Protein AF-A0A2S7USW3-F1 (afdb_monomer_lite)

Sequence (88 aa):
MHNDATRVVTKLLMTKFKTINTLSVLMLLTGLALAIFGYWGLCTKAGNEVYPEMAGLIPFYSLLASLPFLLLAAIGAFVSYRKQRLKR

Secondary structure (DSSP, 8-state):
--HHHHHHHHHHHHHHHTTS-HHHHHHHHHHHHHHHHHHHHHH-HHHHHHSGGGTTHHHHHHHHHHHHHHHHHHHHHHHHHHHHHHT-

pLDDT: mean 82.0, std 12.31, range [53.84, 96.38]

Structure (mmCIF, N/CA/C/O backbone):
data_AF-A0A2S7USW3-F1
#
_entry.id   AF-A0A2S7USW3-F1
#
loop_
_atom_site.group_PDB
_atom_site.id
_atom_site.type_symbol
_atom_site.label_atom_id
_atom_site.label_alt_id
_atom_site.label_comp_id
_atom_site.label_asym_id
_atom_site.label_entity_id
_atom_site.label_seq_id
_atom_site.pdbx_PDB_ins_code
_atom_site.Cartn_x
_atom_site.Cartn_y
_atom_site.Cartn_z
_atom_site.occupancy
_atom_site.B_iso_or_equ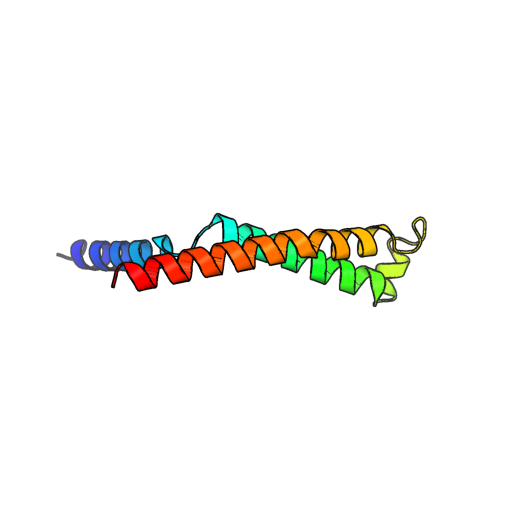iv
_atom_site.auth_seq_id
_atom_site.auth_comp_id
_atom_site.auth_asym_id
_atom_site.auth_atom_id
_atom_site.pdbx_PDB_model_num
ATOM 1 N N . MET A 1 1 ? -37.919 -24.690 15.679 1.00 58.25 1 MET A N 1
ATOM 2 C CA . MET A 1 1 ? -36.735 -24.529 16.557 1.00 58.25 1 MET A CA 1
ATOM 3 C C . MET A 1 1 ? -35.388 -24.412 15.818 1.00 58.25 1 MET A C 1
ATOM 5 O O . MET A 1 1 ? -34.405 -24.098 16.467 1.00 58.25 1 MET A O 1
ATOM 9 N N . HIS A 1 2 ? -35.296 -24.585 14.487 1.00 56.16 2 HIS A N 1
ATOM 10 C CA . HIS A 1 2 ? -34.004 -24.541 13.762 1.00 56.16 2 HIS A CA 1
ATOM 11 C C . HIS A 1 2 ? -33.530 -23.124 13.336 1.00 56.16 2 HIS A C 1
ATOM 13 O O . HIS A 1 2 ? -32.381 -22.950 12.947 1.00 56.16 2 HIS A O 1
ATOM 19 N N . ASN A 1 3 ? -34.386 -22.095 13.433 1.00 70.00 3 ASN A N 1
ATOM 20 C CA . ASN A 1 3 ? -34.093 -20.730 12.952 1.00 70.00 3 ASN A CA 1
ATOM 21 C C . ASN A 1 3 ? -33.366 -19.818 13.960 1.00 70.00 3 ASN A C 1
ATOM 23 O O . ASN A 1 3 ? -32.845 -18.770 13.572 1.00 70.00 3 ASN A O 1
ATOM 27 N N . ASP A 1 4 ? -33.320 -20.183 15.242 1.00 73.00 4 ASP A N 1
ATOM 28 C CA . ASP A 1 4 ? -32.747 -19.309 16.274 1.00 73.00 4 ASP A CA 1
ATOM 29 C C . ASP A 1 4 ? -31.224 -19.439 16.365 1.00 73.00 4 ASP A C 1
ATOM 31 O O . ASP A 1 4 ? -30.520 -18.434 16.468 1.00 73.00 4 ASP A O 1
ATOM 35 N N . ALA A 1 5 ? -30.692 -20.657 16.227 1.00 71.25 5 ALA A N 1
ATOM 36 C CA . ALA A 1 5 ? -29.251 -20.901 16.262 1.00 71.25 5 ALA A CA 1
ATOM 37 C C . ALA A 1 5 ? -28.522 -20.204 15.100 1.00 71.25 5 ALA A C 1
ATOM 39 O O . ALA A 1 5 ? -27.496 -19.553 15.303 1.00 71.25 5 ALA A O 1
ATOM 40 N N . THR A 1 6 ? -29.088 -20.256 13.892 1.00 75.44 6 THR A N 1
ATOM 41 C CA . THR A 1 6 ? -28.536 -19.574 12.715 1.00 75.44 6 THR A CA 1
ATOM 42 C C . THR A 1 6 ? -28.564 -18.060 12.889 1.00 75.44 6 THR A C 1
ATOM 44 O O . THR A 1 6 ? -27.545 -17.407 12.660 1.00 75.44 6 THR A O 1
ATOM 47 N N . ARG A 1 7 ? -29.660 -17.473 13.391 1.00 74.88 7 ARG A N 1
ATOM 48 C CA . ARG A 1 7 ? -29.717 -16.030 13.688 1.00 74.88 7 ARG A CA 1
ATOM 49 C C . ARG A 1 7 ? -28.658 -15.601 14.693 1.00 74.88 7 ARG A C 1
ATOM 51 O O . ARG A 1 7 ? -28.005 -14.589 14.458 1.00 74.88 7 ARG A O 1
ATOM 58 N N . VAL A 1 8 ? -28.461 -16.352 15.775 1.00 76.19 8 VAL A N 1
ATOM 59 C CA . VAL A 1 8 ? -27.462 -16.015 16.800 1.00 76.19 8 VAL A CA 1
ATOM 60 C C . VAL A 1 8 ? -26.052 -16.072 16.222 1.00 76.19 8 VAL A C 1
ATOM 62 O O . VAL A 1 8 ? -25.308 -15.106 16.379 1.00 76.19 8 VAL A O 1
ATOM 65 N N . VAL A 1 9 ? -25.707 -17.132 15.486 1.00 71.56 9 VAL A N 1
ATOM 66 C CA . VAL A 1 9 ? -24.389 -17.283 14.845 1.00 71.56 9 VAL A CA 1
ATOM 67 C C . VAL A 1 9 ? -24.138 -16.174 13.823 1.00 71.56 9 VAL A C 1
ATOM 69 O O . VAL A 1 9 ? -23.078 -15.549 13.844 1.00 71.56 9 VAL A O 1
ATOM 72 N N . THR A 1 10 ? -25.129 -15.853 12.987 1.00 74.25 10 THR A N 1
ATOM 73 C CA . THR A 1 10 ? -24.999 -14.786 11.981 1.00 74.25 10 THR A CA 1
ATOM 74 C C . THR A 1 10 ? -24.837 -13.419 12.646 1.00 74.25 10 THR A C 1
ATOM 76 O O . THR A 1 10 ? -23.996 -12.623 12.233 1.00 74.25 10 THR A O 1
ATOM 79 N N . LYS A 1 11 ? -25.576 -13.152 13.732 1.00 67.06 11 LYS A N 1
ATOM 80 C CA . LYS A 1 11 ? -25.458 -11.907 14.504 1.00 67.06 11 LYS A CA 1
ATOM 81 C C . LYS A 1 11 ? -24.094 -11.816 15.188 1.00 67.06 11 LYS A C 1
ATOM 83 O O . LYS A 1 11 ? -23.473 -10.758 15.144 1.00 67.06 11 LYS A O 1
ATOM 88 N N . LEU A 1 12 ? -23.588 -12.908 15.761 1.00 64.62 12 LEU A N 1
ATOM 89 C CA . LEU A 1 12 ? -22.262 -12.967 16.389 1.00 64.62 12 LEU A CA 1
ATOM 90 C C . LEU A 1 12 ? -21.141 -12.725 15.371 1.00 64.62 12 LEU A C 1
ATOM 92 O O . LEU A 1 12 ? -20.241 -11.926 15.633 1.00 64.62 12 LEU A O 1
ATOM 96 N N . LEU A 1 13 ? -21.233 -13.350 14.193 1.00 62.12 13 LEU A N 1
ATOM 97 C CA . LEU A 1 13 ? -20.310 -13.137 13.077 1.00 62.12 13 LEU A CA 1
ATOM 98 C C . LEU A 1 13 ? -20.352 -11.685 12.595 1.00 62.12 13 LEU A C 1
ATOM 100 O O . LEU A 1 13 ? -19.316 -11.023 12.558 1.00 62.12 13 LEU A O 1
ATOM 104 N N . MET A 1 14 ? -21.543 -11.145 12.324 1.00 58.94 14 MET A N 1
ATOM 105 C CA . MET A 1 14 ? -21.704 -9.749 11.909 1.00 58.94 14 MET A CA 1
ATOM 106 C C . MET A 1 14 ? -21.170 -8.767 12.953 1.00 58.94 14 MET A C 1
ATOM 108 O O . MET A 1 14 ? -20.557 -7.768 12.591 1.00 58.94 14 MET A O 1
ATOM 112 N N . THR A 1 15 ? -21.353 -9.043 14.247 1.00 61.09 15 THR A N 1
ATOM 113 C CA . THR A 1 15 ? -20.884 -8.147 15.316 1.00 61.09 15 THR A CA 1
ATOM 114 C C . THR A 1 15 ? -19.359 -8.153 15.424 1.00 61.09 15 THR A C 1
ATOM 116 O O . THR A 1 15 ? -18.769 -7.091 15.603 1.00 61.09 15 THR A O 1
ATOM 119 N N . LYS A 1 16 ? -18.702 -9.310 15.244 1.00 58.75 16 LYS A N 1
ATOM 120 C CA . LYS A 1 16 ? -17.231 -9.380 15.199 1.00 58.75 16 LYS A CA 1
ATOM 121 C C . LYS A 1 16 ? -16.656 -8.659 13.975 1.00 58.75 16 LYS A C 1
ATOM 123 O O . LYS A 1 16 ? -15.683 -7.917 14.121 1.00 58.75 16 LYS A O 1
ATOM 128 N N . PHE A 1 17 ? -17.287 -8.799 12.806 1.00 53.97 17 PHE A N 1
ATOM 129 C CA . PHE A 1 17 ? -16.864 -8.121 11.573 1.00 53.97 17 PHE A CA 1
ATOM 130 C C . PHE A 1 17 ? -17.151 -6.613 11.559 1.00 53.97 17 PHE A C 1
ATOM 132 O O . PHE A 1 17 ? -16.377 -5.863 10.975 1.00 53.97 17 PHE A O 1
AT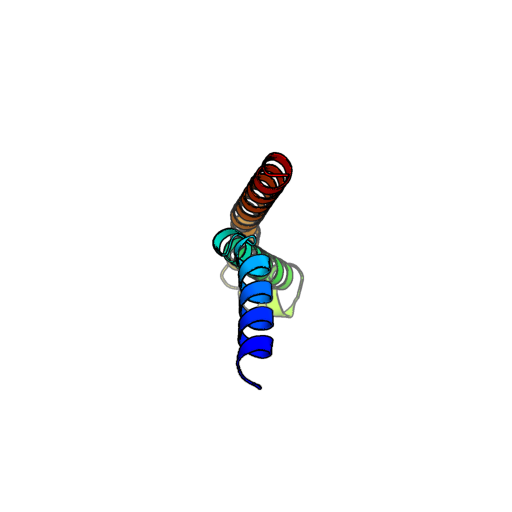OM 139 N N . LYS A 1 18 ? -18.187 -6.133 12.262 1.00 54.44 18 LYS A N 1
ATOM 140 C CA . LYS A 1 18 ? -18.525 -4.697 12.360 1.00 54.44 18 LYS A CA 1
ATOM 141 C C . LYS A 1 18 ? -17.410 -3.842 12.982 1.00 54.44 18 LYS A C 1
ATOM 143 O O . LYS A 1 18 ? -17.397 -2.626 12.820 1.00 54.44 18 LYS A O 1
ATOM 148 N N . THR A 1 19 ? -16.479 -4.470 13.697 1.00 58.84 19 THR A N 1
ATOM 149 C CA . THR A 1 19 ? -15.312 -3.812 14.302 1.00 58.84 19 THR A CA 1
ATOM 150 C C . THR A 1 19 ? -14.175 -3.551 13.317 1.00 58.84 19 THR A C 1
ATOM 152 O O . THR A 1 19 ? -13.277 -2.761 13.617 1.00 58.84 19 THR A O 1
ATOM 155 N N . ILE A 1 20 ? -14.198 -4.209 12.157 1.00 65.38 20 ILE A N 1
ATOM 156 C CA . ILE A 1 20 ? -13.212 -4.025 11.101 1.00 65.38 20 ILE A CA 1
ATOM 157 C C . ILE A 1 20 ? -13.642 -2.803 10.295 1.00 65.38 20 ILE A C 1
ATOM 159 O O . ILE A 1 20 ? -14.716 -2.781 9.700 1.00 65.38 20 ILE A O 1
ATOM 163 N N . ASN A 1 21 ? -12.814 -1.759 10.303 1.00 80.19 21 ASN A N 1
ATOM 164 C CA . ASN A 1 21 ? -13.081 -0.558 9.526 1.00 80.19 21 ASN A CA 1
ATOM 165 C C . ASN A 1 21 ? -12.961 -0.892 8.031 1.00 80.19 21 ASN A C 1
ATOM 167 O O . ASN A 1 21 ? -11.849 -0.980 7.509 1.00 80.19 21 ASN A O 1
ATOM 171 N N . THR A 1 22 ? -14.099 -1.087 7.355 1.00 84.31 22 THR A N 1
ATOM 172 C CA . THR A 1 22 ? -14.170 -1.463 5.934 1.00 84.31 22 THR A CA 1
ATOM 173 C C . THR A 1 22 ? -13.332 -0.532 5.062 1.00 84.31 22 THR A C 1
ATOM 175 O O . THR A 1 22 ? -12.634 -0.999 4.170 1.00 84.31 22 THR A O 1
ATOM 178 N N . LEU A 1 23 ? -13.315 0.771 5.366 1.00 86.62 23 LEU A N 1
ATOM 179 C CA . LEU A 1 23 ? -12.502 1.744 4.638 1.00 86.62 23 LEU A CA 1
ATOM 180 C C . LEU A 1 23 ? -10.998 1.473 4.788 1.00 86.62 23 LEU A C 1
ATOM 182 O O . LEU A 1 23 ? -10.273 1.516 3.801 1.00 86.62 23 LEU A O 1
ATOM 186 N N . SER A 1 24 ? -10.526 1.147 5.996 1.00 88.69 24 SER A N 1
ATOM 187 C CA . SER A 1 24 ? -9.116 0.801 6.226 1.00 88.69 24 SER A CA 1
ATOM 188 C C . SER A 1 24 ? -8.718 -0.483 5.504 1.00 88.69 24 SER A C 1
ATOM 190 O O . SER A 1 24 ? -7.604 -0.566 5.000 1.00 88.69 24 SER A O 1
ATOM 192 N N . VAL A 1 25 ? -9.622 -1.463 5.417 1.00 89.62 25 VAL A N 1
ATOM 193 C CA . VAL A 1 25 ? -9.378 -2.697 4.653 1.00 89.62 25 VAL A CA 1
ATOM 194 C C . VAL A 1 25 ? -9.294 -2.404 3.160 1.00 89.62 25 VAL A C 1
ATOM 196 O O . VAL A 1 25 ? -8.359 -2.858 2.512 1.00 89.62 25 VAL A O 1
ATOM 199 N N . LEU A 1 26 ? -10.223 -1.616 2.61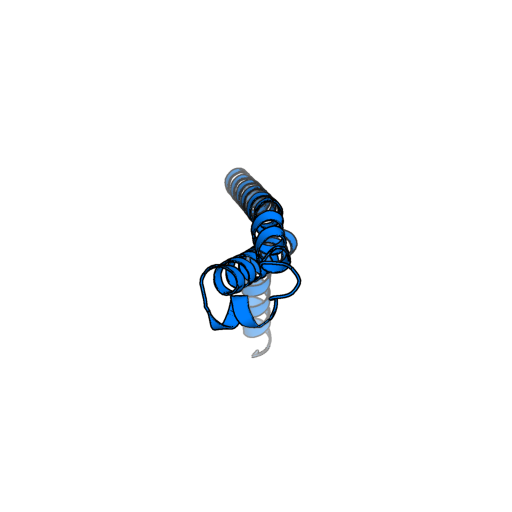6 1.00 91.44 26 LEU A N 1
ATOM 200 C CA . LEU A 1 26 ? -10.188 -1.227 1.206 1.00 91.44 26 LEU A CA 1
ATOM 201 C C . LEU A 1 26 ? -8.906 -0.457 0.876 1.00 91.44 26 LEU A C 1
ATOM 203 O O . LEU A 1 26 ? -8.237 -0.780 -0.097 1.00 91.44 26 LEU A O 1
ATOM 207 N N . MET A 1 27 ? -8.513 0.499 1.723 1.00 92.06 27 MET A N 1
ATOM 208 C CA . MET A 1 27 ? -7.254 1.231 1.558 1.00 92.06 27 MET A CA 1
ATOM 209 C C . MET A 1 27 ? -6.030 0.313 1.615 1.00 92.06 27 MET A C 1
ATOM 211 O O . MET A 1 27 ? -5.117 0.479 0.810 1.00 92.06 27 MET A O 1
ATOM 215 N N . LEU A 1 28 ? -6.021 -0.673 2.519 1.00 93.38 28 LEU A N 1
ATOM 216 C CA . LEU A 1 28 ? -4.942 -1.655 2.612 1.00 93.38 28 LEU A CA 1
ATOM 217 C C . LEU A 1 28 ? -4.830 -2.478 1.325 1.00 93.38 28 LEU A C 1
ATOM 219 O O . LEU A 1 28 ? -3.734 -2.638 0.798 1.00 93.38 28 LEU A O 1
ATOM 223 N N . LEU A 1 29 ? -5.958 -2.978 0.815 1.00 95.44 29 LEU A N 1
ATOM 224 C CA . LEU A 1 29 ? -5.997 -3.788 -0.401 1.00 95.44 29 LEU A CA 1
ATOM 225 C C . LEU A 1 29 ? -5.553 -2.987 -1.626 1.00 95.44 29 LEU A C 1
ATOM 227 O O . LEU A 1 29 ? -4.722 -3.468 -2.391 1.00 95.44 29 LEU A O 1
ATOM 231 N N . THR A 1 30 ? -6.043 -1.756 -1.784 1.00 94.69 30 THR A N 1
ATOM 232 C CA . THR A 1 30 ? -5.622 -0.868 -2.876 1.00 94.69 30 THR A CA 1
ATOM 233 C C . THR A 1 30 ? -4.133 -0.543 -2.782 1.00 94.69 30 THR A C 1
ATOM 235 O O . THR A 1 30 ? -3.422 -0.633 -3.780 1.00 94.69 30 THR A O 1
ATOM 238 N N . GLY A 1 31 ? -3.635 -0.223 -1.583 1.00 94.62 31 GLY A N 1
ATOM 239 C CA . GLY A 1 31 ? -2.213 0.027 -1.352 1.00 94.62 31 GLY A CA 1
ATOM 240 C C . GLY A 1 31 ? -1.347 -1.186 -1.699 1.00 94.62 31 GLY A C 1
ATOM 241 O O . GLY A 1 31 ? -0.360 -1.049 -2.413 1.00 94.62 31 GLY A O 1
ATOM 242 N N . LEU A 1 32 ? -1.744 -2.387 -1.273 1.00 96.38 32 LEU A N 1
ATOM 243 C CA . LEU A 1 32 ? -1.031 -3.623 -1.606 1.00 96.38 32 LEU A CA 1
ATOM 244 C C . LEU A 1 32 ? -1.051 -3.920 -3.106 1.00 96.38 32 LEU A C 1
ATOM 246 O O . LEU A 1 32 ? -0.013 -4.270 -3.658 1.00 96.38 32 LEU A O 1
ATOM 250 N N . ALA A 1 33 ? -2.190 -3.751 -3.777 1.00 95.88 33 ALA A N 1
ATOM 251 C CA . ALA A 1 33 ? -2.290 -3.961 -5.218 1.00 95.88 33 ALA A CA 1
ATOM 252 C C . ALA A 1 33 ? -1.350 -3.021 -5.991 1.00 95.88 33 ALA A C 1
ATOM 254 O O . ALA A 1 33 ? -0.613 -3.473 -6.866 1.00 95.88 33 ALA A O 1
ATOM 255 N N . LEU A 1 34 ? -1.315 -1.737 -5.619 1.00 93.62 34 LEU A N 1
ATOM 256 C CA . LEU A 1 34 ? -0.413 -0.746 -6.210 1.00 93.62 34 LEU A CA 1
ATOM 257 C C . LEU A 1 34 ? 1.060 -1.044 -5.912 1.00 93.62 34 LEU A C 1
ATOM 259 O O . LEU A 1 34 ? 1.900 -0.896 -6.796 1.00 93.62 34 LEU A O 1
ATOM 263 N N . ALA A 1 35 ? 1.376 -1.489 -4.695 1.00 93.81 35 ALA A N 1
ATOM 264 C CA . ALA A 1 35 ? 2.738 -1.847 -4.315 1.00 93.81 35 ALA A CA 1
ATOM 265 C C . ALA A 1 35 ? 3.238 -3.082 -5.076 1.00 93.81 35 ALA A C 1
ATOM 267 O O . ALA A 1 35 ? 4.350 -3.071 -5.598 1.00 93.81 35 ALA A O 1
ATOM 268 N N . ILE A 1 36 ? 2.406 -4.124 -5.185 1.00 95.31 36 ILE A N 1
ATOM 269 C CA . ILE A 1 36 ? 2.714 -5.341 -5.946 1.00 95.31 36 ILE A CA 1
ATOM 270 C C . ILE A 1 36 ? 2.889 -5.000 -7.425 1.00 95.31 36 ILE A C 1
ATOM 272 O O . ILE A 1 36 ? 3.873 -5.418 -8.028 1.00 95.31 36 ILE A O 1
ATOM 276 N N . PHE A 1 37 ? 1.974 -4.213 -7.996 1.00 92.94 37 PHE A N 1
ATOM 277 C CA . PHE A 1 37 ? 2.062 -3.777 -9.387 1.00 92.94 37 PHE A CA 1
ATOM 278 C C . PHE A 1 37 ? 3.321 -2.941 -9.645 1.00 92.94 37 PHE A C 1
ATOM 280 O O . PHE A 1 37 ? 4.051 -3.211 -10.594 1.00 92.94 37 PHE A O 1
ATOM 287 N N . GLY A 1 38 ? 3.614 -1.968 -8.781 1.00 91.62 38 GLY A N 1
ATOM 288 C CA . GLY A 1 38 ? 4.801 -1.125 -8.902 1.00 91.62 38 GLY A CA 1
ATOM 289 C C . GLY A 1 38 ? 6.102 -1.917 -8.766 1.00 91.62 38 GLY A C 1
ATOM 290 O O . GLY A 1 38 ? 7.009 -1.754 -9.578 1.00 91.62 38 GLY A O 1
ATOM 291 N N . TYR A 1 39 ? 6.174 -2.831 -7.794 1.00 92.31 39 TYR A N 1
ATOM 292 C CA . TYR A 1 39 ? 7.316 -3.731 -7.628 1.00 92.31 39 TYR A CA 1
ATOM 293 C C . TYR A 1 39 ? 7.496 -4.643 -8.845 1.00 92.31 39 TYR A C 1
ATOM 295 O O . TYR A 1 39 ? 8.595 -4.746 -9.383 1.00 92.31 39 TYR A O 1
ATOM 303 N N . TRP A 1 40 ? 6.417 -5.268 -9.322 1.00 92.25 40 TRP A N 1
ATOM 304 C CA . TRP A 1 40 ? 6.460 -6.122 -10.505 1.00 92.25 40 TRP A CA 1
ATOM 305 C C . TRP A 1 40 ? 6.902 -5.344 -11.751 1.00 92.25 40 TRP A C 1
ATOM 307 O O . TRP A 1 40 ? 7.801 -5.794 -12.462 1.00 92.25 40 TRP A O 1
ATOM 317 N N . GLY A 1 41 ? 6.333 -4.160 -11.983 1.00 87.81 41 GLY A N 1
ATOM 318 C CA . GLY A 1 41 ? 6.636 -3.320 -13.139 1.00 87.81 41 GLY A CA 1
ATOM 319 C C . GLY A 1 41 ? 8.070 -2.781 -13.163 1.00 87.81 41 GLY A C 1
ATOM 320 O O . GLY A 1 41 ? 8.643 -2.641 -14.237 1.00 87.81 41 GLY A O 1
ATOM 321 N N . LEU A 1 42 ? 8.671 -2.517 -11.997 1.00 88.06 42 LEU A N 1
ATOM 322 C CA . LEU A 1 42 ? 10.050 -2.021 -11.900 1.00 88.06 42 LEU A CA 1
ATOM 323 C C . LEU A 1 42 ? 11.100 -3.134 -11.857 1.00 88.06 42 LEU A C 1
ATOM 325 O O . LEU A 1 42 ? 12.178 -2.987 -12.428 1.00 88.06 42 LEU A O 1
ATOM 329 N N . CYS A 1 43 ? 10.824 -4.226 -11.141 1.00 87.50 43 CYS A N 1
ATOM 330 C CA . CYS A 1 43 ? 11.833 -5.239 -10.830 1.00 87.50 43 CYS A CA 1
ATOM 331 C C . CYS A 1 43 ? 11.822 -6.438 -11.783 1.00 87.50 43 CYS A C 1
ATOM 333 O O . CYS A 1 43 ? 12.760 -7.235 -11.753 1.00 87.50 43 CYS A O 1
ATOM 335 N N . THR A 1 44 ? 10.796 -6.599 -12.625 1.00 87.81 44 THR A N 1
ATOM 336 C CA . THR A 1 44 ? 10.724 -7.716 -13.577 1.00 87.81 44 THR A CA 1
ATOM 337 C C . THR A 1 44 ? 10.925 -7.246 -15.014 1.00 87.81 44 THR A C 1
ATOM 339 O O . THR A 1 44 ? 10.440 -6.186 -15.404 1.00 87.81 44 THR A O 1
ATOM 342 N N . LYS A 1 45 ? 11.617 -8.058 -15.830 1.00 84.19 45 LYS A N 1
ATOM 343 C CA . LYS A 1 45 ? 11.789 -7.781 -17.268 1.00 84.19 45 LYS A CA 1
ATOM 344 C C . LYS A 1 45 ? 10.444 -7.696 -17.987 1.00 84.19 45 LYS A C 1
ATOM 346 O O . LYS A 1 45 ? 10.206 -6.730 -18.694 1.00 84.19 45 LYS A O 1
ATOM 351 N N . ALA A 1 46 ? 9.551 -8.649 -17.710 1.00 84.81 46 ALA A N 1
ATOM 352 C CA . ALA A 1 46 ? 8.206 -8.670 -18.277 1.00 84.81 46 ALA A CA 1
ATOM 353 C C . ALA A 1 46 ? 7.409 -7.398 -17.939 1.00 84.81 46 ALA A C 1
ATOM 355 O O . ALA A 1 46 ? 6.720 -6.872 -18.800 1.00 84.81 46 ALA A O 1
ATOM 356 N N . GLY A 1 47 ? 7.513 -6.877 -16.712 1.00 80.62 47 GLY A N 1
ATOM 357 C CA . GLY A 1 47 ? 6.830 -5.642 -16.325 1.00 80.62 47 GLY A CA 1
ATOM 358 C C . GLY A 1 47 ? 7.430 -4.380 -16.944 1.00 80.62 47 GLY A C 1
ATOM 359 O O . GLY A 1 47 ? 6.691 -3.473 -17.321 1.00 80.62 47 GLY A O 1
ATOM 360 N N . ASN A 1 48 ? 8.753 -4.340 -17.098 1.00 79.75 48 ASN A N 1
ATOM 361 C CA . ASN A 1 48 ? 9.454 -3.218 -17.720 1.00 79.75 48 ASN A CA 1
ATOM 362 C C . ASN A 1 48 ? 9.172 -3.147 -19.235 1.00 79.75 48 ASN A C 1
ATOM 364 O O . ASN A 1 48 ? 8.865 -2.085 -19.767 1.00 79.75 48 ASN A O 1
ATOM 368 N N . GLU A 1 49 ? 9.169 -4.297 -19.914 1.00 84.44 49 GLU A N 1
ATOM 369 C CA . GLU A 1 49 ? 8.882 -4.412 -21.352 1.00 84.44 49 GLU A CA 1
ATOM 370 C C . GLU A 1 49 ? 7.430 -4.075 -21.729 1.00 84.44 49 GLU A C 1
ATOM 372 O O . GLU A 1 49 ? 7.161 -3.789 -22.892 1.00 84.44 49 GLU A O 1
ATOM 377 N N . VAL A 1 50 ? 6.497 -4.083 -20.769 1.00 83.25 50 VAL A N 1
ATOM 378 C CA . VAL A 1 50 ? 5.092 -3.685 -20.985 1.00 83.25 50 VAL A CA 1
ATOM 379 C C . VAL A 1 50 ? 4.914 -2.163 -20.989 1.00 83.25 50 VAL A C 1
ATOM 381 O O . VAL A 1 50 ? 3.970 -1.673 -21.601 1.00 83.25 50 VAL A O 1
ATOM 384 N N . TYR A 1 51 ? 5.812 -1.413 -20.341 1.00 75.06 51 TYR A N 1
ATOM 385 C CA . TYR A 1 51 ? 5.767 0.055 -20.294 1.00 75.06 51 TYR A CA 1
ATOM 386 C C . TYR A 1 51 ? 7.106 0.707 -20.703 1.00 75.06 51 TYR A C 1
ATOM 388 O O . TYR A 1 51 ? 7.656 1.514 -19.937 1.00 75.06 51 TYR A O 1
ATOM 396 N N . PRO A 1 52 ? 7.654 0.386 -21.892 1.00 69.94 52 PRO A N 1
ATOM 397 C CA . PRO A 1 52 ? 8.977 0.843 -22.302 1.00 69.94 52 PRO A CA 1
ATOM 398 C C . PRO A 1 52 ? 8.994 2.345 -22.619 1.00 69.94 52 PRO A C 1
ATOM 400 O O . PRO A 1 52 ? 9.964 3.029 -22.296 1.00 69.94 52 PRO A O 1
ATOM 403 N N . GLU A 1 53 ? 7.904 2.890 -23.172 1.00 66.94 53 GLU A N 1
ATOM 404 C CA . GLU A 1 53 ? 7.779 4.304 -23.564 1.00 66.94 53 GLU A CA 1
ATOM 405 C C . GLU A 1 53 ? 7.864 5.309 -22.406 1.00 66.94 53 GLU A C 1
ATOM 407 O O . GLU A 1 53 ? 8.123 6.489 -22.633 1.00 66.94 53 GLU A O 1
ATOM 412 N N . MET A 1 54 ? 7.670 4.862 -21.165 1.00 67.19 54 MET A N 1
ATOM 413 C CA . MET A 1 54 ? 7.676 5.723 -19.978 1.00 67.19 54 MET A CA 1
ATOM 414 C C . MET A 1 54 ? 8.823 5.389 -19.016 1.00 67.19 54 MET A C 1
ATOM 416 O O . MET A 1 54 ? 8.798 5.846 -17.877 1.00 67.19 54 MET A O 1
ATOM 420 N N . ALA A 1 55 ? 9.809 4.579 -19.429 1.00 69.38 55 ALA A N 1
ATOM 421 C CA . ALA A 1 55 ? 10.969 4.187 -18.615 1.00 69.38 55 ALA A CA 1
ATOM 422 C C . ALA A 1 55 ? 10.611 3.683 -17.195 1.00 69.38 55 ALA A C 1
ATOM 424 O O . ALA A 1 55 ? 11.319 3.955 -16.226 1.00 69.38 55 ALA A O 1
ATOM 425 N N . GLY A 1 56 ? 9.478 2.987 -17.042 1.00 75.69 56 GLY A N 1
ATOM 426 C CA . GLY A 1 56 ? 9.016 2.507 -15.734 1.00 75.69 56 GLY A CA 1
ATOM 427 C C . GLY A 1 56 ? 8.406 3.578 -14.813 1.00 75.69 56 GLY A C 1
ATOM 428 O O . GLY A 1 56 ? 8.131 3.286 -13.647 1.00 75.69 56 GLY A O 1
ATOM 429 N N . LEU A 1 57 ? 8.123 4.793 -15.304 1.00 85.62 57 LEU A N 1
ATOM 430 C CA . LEU A 1 57 ? 7.479 5.856 -14.517 1.00 85.62 57 LEU A CA 1
ATOM 431 C C . LEU A 1 57 ? 6.100 5.443 -13.986 1.00 85.62 57 LEU A C 1
ATOM 433 O O . LEU A 1 57 ? 5.774 5.748 -12.843 1.00 85.62 57 LEU A O 1
ATOM 437 N N . ILE A 1 58 ? 5.291 4.725 -14.771 1.00 87.50 58 ILE A N 1
ATOM 438 C CA . ILE A 1 58 ? 3.956 4.271 -14.339 1.00 87.50 58 ILE A CA 1
ATOM 439 C C . ILE A 1 58 ? 4.057 3.310 -13.133 1.00 87.50 58 ILE A C 1
ATOM 441 O O . ILE A 1 58 ? 3.438 3.588 -12.097 1.00 87.50 58 ILE A O 1
ATOM 445 N N . PRO A 1 59 ? 4.857 2.224 -13.195 1.00 87.62 59 PRO A N 1
ATOM 446 C CA . PRO A 1 59 ? 5.170 1.403 -12.026 1.00 87.62 59 PRO A CA 1
ATOM 447 C C . PRO A 1 59 ? 5.731 2.197 -10.838 1.00 87.62 59 PRO A C 1
ATOM 449 O O . PRO A 1 59 ? 5.315 1.972 -9.700 1.00 87.62 59 PRO A O 1
ATOM 452 N N . PHE A 1 60 ? 6.619 3.164 -11.088 1.00 89.62 60 PHE A N 1
ATOM 453 C CA . PHE A 1 60 ? 7.203 4.009 -10.046 1.00 89.62 60 PHE A CA 1
ATOM 454 C C . PHE A 1 60 ? 6.162 4.866 -9.321 1.00 89.62 60 PHE A C 1
ATOM 456 O O . PHE A 1 60 ? 6.076 4.824 -8.093 1.00 89.62 60 PHE A O 1
ATOM 463 N N . TYR A 1 61 ? 5.323 5.600 -10.054 1.00 92.56 61 TYR A N 1
ATOM 464 C CA . TYR A 1 61 ? 4.259 6.407 -9.457 1.00 92.56 61 TYR A CA 1
ATOM 465 C C . TYR A 1 61 ? 3.201 5.546 -8.770 1.00 92.56 61 TYR A C 1
ATOM 467 O O . TYR A 1 61 ? 2.657 5.965 -7.754 1.00 92.56 61 TYR A O 1
ATOM 475 N N . SER A 1 62 ? 2.945 4.332 -9.263 1.00 91.69 62 SER A N 1
ATOM 476 C CA . SER A 1 62 ? 2.048 3.378 -8.600 1.00 91.69 62 SER A CA 1
ATOM 477 C C . SER A 1 62 ? 2.608 2.930 -7.249 1.00 91.69 62 SER A C 1
ATOM 479 O O . SER A 1 62 ? 1.897 2.955 -6.243 1.00 91.69 62 SER A O 1
ATOM 481 N N . LEU A 1 63 ? 3.903 2.603 -7.196 1.00 92.31 63 LEU A N 1
ATOM 482 C CA . LEU A 1 63 ? 4.593 2.279 -5.949 1.00 92.31 63 LEU A CA 1
ATOM 483 C C . LEU A 1 63 ? 4.575 3.476 -4.988 1.00 92.31 63 LEU A C 1
ATOM 485 O O . LEU A 1 63 ? 4.254 3.314 -3.812 1.00 92.31 63 LEU A O 1
ATOM 489 N N . LEU A 1 64 ? 4.848 4.686 -5.480 1.00 94.75 64 LEU A N 1
ATOM 490 C CA . LEU A 1 64 ? 4.827 5.904 -4.670 1.00 94.75 64 LEU A CA 1
ATOM 491 C C . LEU A 1 64 ? 3.419 6.206 -4.130 1.00 94.75 64 LEU A C 1
ATOM 493 O O . LEU A 1 64 ? 3.261 6.517 -2.951 1.00 94.75 64 LEU A O 1
A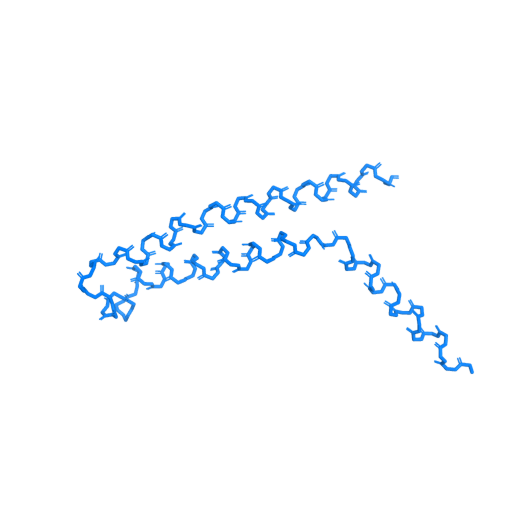TOM 497 N N . ALA A 1 65 ? 2.391 6.045 -4.965 1.00 92.75 65 ALA A N 1
ATOM 498 C CA . ALA A 1 65 ? 0.992 6.203 -4.587 1.00 92.75 65 ALA A CA 1
ATOM 499 C C . ALA A 1 65 ? 0.540 5.147 -3.570 1.00 92.75 65 ALA A C 1
ATOM 501 O O . ALA A 1 65 ? -0.347 5.431 -2.773 1.00 92.75 65 ALA A O 1
ATOM 502 N N . SER A 1 66 ? 1.154 3.960 -3.528 1.00 94.31 66 SER A N 1
ATOM 503 C CA . SER A 1 66 ? 0.814 2.941 -2.526 1.00 94.31 66 SER A CA 1
ATOM 504 C C . SER A 1 66 ? 1.089 3.392 -1.084 1.00 94.31 66 SER A C 1
ATOM 506 O O . SER A 1 66 ? 0.343 3.030 -0.172 1.00 94.31 66 SER A O 1
ATOM 508 N N . LEU A 1 67 ? 2.111 4.229 -0.870 1.00 94.88 67 LEU A N 1
ATOM 509 C CA . LEU A 1 67 ? 2.554 4.664 0.458 1.00 94.88 67 LEU A CA 1
ATOM 510 C C . LEU A 1 67 ? 1.462 5.392 1.260 1.00 94.88 67 LEU A C 1
ATOM 512 O O . LEU A 1 67 ? 1.191 4.966 2.386 1.00 94.88 67 LEU A O 1
ATOM 516 N N . PRO A 1 68 ? 0.792 6.442 0.738 1.00 94.81 68 PRO A N 1
ATOM 517 C CA . PRO A 1 68 ? -0.286 7.099 1.470 1.00 94.81 68 PRO A CA 1
ATOM 518 C C . PRO A 1 68 ? -1.469 6.161 1.742 1.00 94.81 68 PRO A C 1
ATOM 520 O O . PRO A 1 68 ? -2.040 6.226 2.829 1.00 94.81 68 PRO A O 1
ATOM 523 N N . PHE A 1 69 ? -1.814 5.249 0.824 1.00 92.25 69 PHE A N 1
ATOM 524 C CA . PHE A 1 69 ? -2.888 4.273 1.057 1.00 92.25 69 PHE A CA 1
ATOM 525 C C . PHE A 1 69 ? -2.557 3.311 2.202 1.00 92.25 69 PHE A C 1
ATOM 527 O O . PHE A 1 69 ? -3.383 3.115 3.096 1.00 92.25 69 PHE A O 1
ATOM 534 N N . LEU A 1 70 ? -1.342 2.757 2.220 1.00 92.88 70 LEU A N 1
ATOM 535 C CA . LEU A 1 70 ? -0.885 1.871 3.292 1.00 92.88 70 LEU A CA 1
ATOM 536 C C . LEU A 1 70 ? -0.777 2.609 4.632 1.00 92.88 70 LEU A C 1
ATOM 538 O O . LEU A 1 70 ? -1.178 2.072 5.666 1.00 92.88 70 LEU A O 1
ATOM 542 N N . LEU A 1 71 ? -0.307 3.859 4.621 1.00 95.56 71 LEU A N 1
ATOM 543 C CA .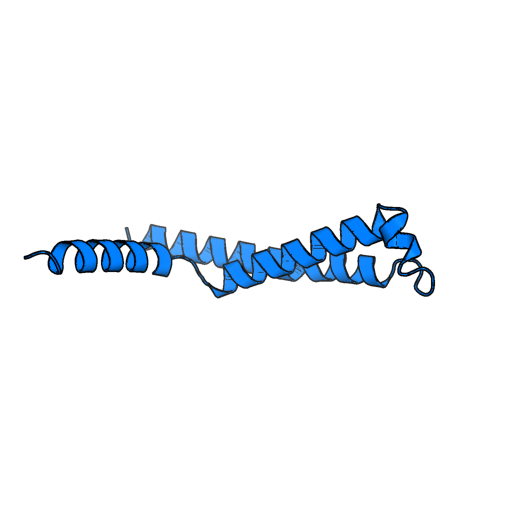 LEU A 1 71 ? -0.210 4.687 5.821 1.00 95.56 71 LEU A CA 1
ATOM 544 C C . LEU A 1 71 ? -1.593 4.992 6.413 1.00 95.56 71 LEU A C 1
ATOM 546 O O . LEU A 1 71 ? -1.811 4.792 7.609 1.00 95.56 71 LEU A O 1
ATOM 550 N N . LEU A 1 72 ? -2.551 5.426 5.590 1.00 92.69 72 LEU A N 1
ATOM 551 C CA . LEU A 1 72 ? -3.921 5.702 6.033 1.00 92.69 72 LEU A CA 1
ATOM 552 C C . LEU A 1 72 ? -4.627 4.434 6.525 1.00 92.69 72 LEU A C 1
ATOM 554 O O . LEU A 1 72 ? -5.341 4.475 7.532 1.00 92.69 72 LEU A O 1
ATOM 558 N N . ALA A 1 73 ? -4.388 3.296 5.869 1.00 93.00 73 ALA A N 1
ATOM 559 C CA . ALA A 1 73 ? -4.877 2.004 6.329 1.00 93.00 73 ALA A CA 1
ATOM 560 C C . ALA A 1 73 ? -4.318 1.644 7.715 1.00 93.00 73 ALA A C 1
ATOM 562 O O . ALA A 1 73 ? -5.087 1.278 8.607 1.00 93.00 73 ALA A O 1
ATOM 563 N N . ALA A 1 74 ? -3.008 1.812 7.927 1.00 92.31 74 ALA A N 1
ATOM 564 C CA . ALA A 1 74 ? -2.349 1.549 9.205 1.00 92.31 74 ALA A CA 1
ATOM 565 C C . ALA A 1 74 ? -2.865 2.469 10.323 1.00 92.31 74 ALA A C 1
ATOM 567 O O . ALA A 1 74 ? -3.195 1.994 11.412 1.00 92.31 74 ALA A O 1
ATOM 568 N N . ILE A 1 75 ? -3.016 3.770 10.048 1.00 92.75 75 ILE A N 1
ATOM 569 C CA . ILE A 1 75 ? -3.580 4.739 11.000 1.00 92.75 75 ILE A CA 1
ATOM 570 C C . ILE A 1 75 ? -5.023 4.364 11.350 1.00 92.75 75 ILE A C 1
ATOM 572 O O . ILE A 1 75 ? -5.385 4.302 12.526 1.00 92.75 75 ILE A O 1
ATOM 576 N N . GLY A 1 76 ? -5.856 4.069 10.349 1.00 89.31 76 GLY A N 1
ATOM 577 C CA . GLY A 1 76 ? -7.250 3.688 10.567 1.00 89.31 76 GLY A CA 1
ATOM 578 C C . GLY A 1 76 ? -7.396 2.385 11.359 1.00 89.31 76 GLY A C 1
ATOM 579 O O . GLY A 1 76 ? -8.255 2.293 12.246 1.00 89.31 76 GLY A O 1
ATOM 580 N N . ALA A 1 77 ? -6.521 1.407 11.112 1.00 88.12 77 ALA A N 1
ATOM 581 C CA . ALA A 1 77 ? -6.440 0.177 11.893 1.00 88.12 77 ALA A CA 1
ATOM 582 C C . ALA A 1 77 ? -6.007 0.456 13.342 1.00 88.12 77 ALA A C 1
ATOM 584 O O . ALA A 1 77 ? -6.654 -0.018 14.278 1.00 88.12 77 ALA A O 1
ATOM 585 N N . PHE A 1 78 ? -4.982 1.289 13.546 1.00 89.56 78 PHE A N 1
ATOM 586 C CA . PHE A 1 78 ? -4.493 1.670 14.871 1.00 89.56 78 PHE A CA 1
ATOM 587 C C . PHE A 1 78 ? -5.558 2.402 15.697 1.00 89.56 78 PHE A C 1
ATOM 589 O O . PHE A 1 78 ? -5.817 2.040 16.846 1.00 89.56 78 PHE A O 1
ATOM 596 N N . VAL A 1 79 ? -6.241 3.390 15.112 1.00 89.50 79 VAL A N 1
ATOM 597 C CA . VAL A 1 79 ? -7.332 4.121 15.777 1.00 89.50 79 VAL A CA 1
ATOM 598 C C . VAL A 1 79 ? -8.479 3.177 16.138 1.00 89.50 79 VAL A C 1
ATOM 600 O O . VAL A 1 79 ? -9.014 3.247 17.248 1.00 89.50 79 VAL A O 1
ATOM 603 N N . SER A 1 80 ? -8.843 2.263 15.235 1.00 85.69 80 SER A N 1
ATOM 604 C CA . SER A 1 80 ? -9.893 1.269 15.488 1.00 85.69 80 SER A CA 1
ATOM 605 C C . SER A 1 80 ? -9.510 0.323 16.628 1.00 85.69 80 SER A C 1
ATOM 607 O O . SER A 1 80 ? -10.329 0.063 17.510 1.00 85.69 80 SER A O 1
ATOM 609 N N . TYR A 1 81 ? -8.252 -0.124 16.671 1.00 84.38 81 TYR A N 1
ATOM 610 C CA . TYR A 1 81 ? -7.713 -0.946 17.753 1.00 84.38 81 TYR A CA 1
ATOM 611 C C . TYR A 1 81 ? -7.742 -0.211 19.103 1.00 84.38 81 TYR A C 1
ATOM 613 O O . TYR A 1 81 ? -8.225 -0.747 20.104 1.00 84.38 81 TYR A O 1
ATOM 621 N N . ARG A 1 82 ? -7.311 1.058 19.135 1.00 87.12 82 ARG A N 1
ATOM 622 C CA . ARG A 1 82 ? -7.351 1.895 20.346 1.00 87.12 82 ARG A CA 1
ATOM 623 C C . ARG A 1 82 ? -8.779 2.100 20.854 1.00 87.12 82 ARG A C 1
ATOM 625 O O . ARG A 1 82 ? -9.010 1.967 22.054 1.00 87.12 82 ARG A O 1
ATOM 632 N N . LYS A 1 83 ? -9.744 2.360 19.962 1.00 83.56 83 LYS A N 1
ATOM 633 C CA . LYS A 1 83 ? -11.166 2.504 20.326 1.00 83.56 83 LYS A CA 1
ATOM 634 C C . LYS A 1 83 ? -11.746 1.237 20.954 1.00 83.56 83 LYS A C 1
ATOM 636 O O . LYS A 1 83 ? -12.538 1.341 21.883 1.00 83.56 83 LYS A O 1
ATOM 641 N N . GLN A 1 84 ? -11.365 0.055 20.469 1.00 81.38 84 GLN A N 1
ATOM 642 C CA . GLN A 1 84 ? -11.813 -1.213 21.055 1.00 81.38 84 GLN A CA 1
ATOM 643 C C . GLN A 1 84 ? -11.233 -1.434 22.453 1.00 81.38 84 GLN A C 1
ATOM 645 O O . GLN A 1 84 ? -11.948 -1.899 23.336 1.00 81.38 84 GLN A O 1
ATOM 650 N N . ARG A 1 85 ? -9.962 -1.069 22.665 1.00 77.25 85 ARG A N 1
ATOM 651 C CA . ARG A 1 85 ? -9.301 -1.213 23.968 1.00 77.25 85 ARG A CA 1
ATOM 652 C C . ARG A 1 85 ? -9.899 -0.301 25.040 1.00 77.25 85 ARG A C 1
ATOM 654 O O . ARG A 1 85 ? -9.966 -0.715 26.180 1.00 77.25 85 ARG A O 1
ATOM 661 N N . LEU A 1 86 ? -10.329 0.910 24.678 1.00 78.31 86 LEU A N 1
ATOM 662 C CA . LEU A 1 86 ? -10.948 1.862 25.615 1.00 78.31 86 LEU A CA 1
ATOM 663 C C . LEU A 1 86 ? -12.395 1.508 25.997 1.00 78.31 86 LEU A C 1
ATOM 665 O O . LEU A 1 86 ? -12.920 2.067 26.951 1.00 78.31 86 LEU A O 1
ATOM 669 N N . LYS A 1 87 ? -13.063 0.641 25.224 1.00 64.75 87 LYS A N 1
ATOM 670 C CA . LYS A 1 87 ? -14.442 0.192 25.487 1.00 64.75 87 LYS A CA 1
ATOM 671 C C . LYS A 1 87 ? -14.523 -1.110 26.295 1.00 64.75 87 LYS A C 1
ATOM 673 O O . LYS A 1 87 ? -15.632 -1.557 26.573 1.00 64.75 87 LYS A O 1
ATOM 678 N N . ARG A 1 88 ? -13.384 -1.737 26.588 1.00 53.84 88 ARG A N 1
ATOM 679 C CA . ARG A 1 88 ? -13.266 -2.883 27.495 1.00 53.84 88 ARG A CA 1
ATOM 680 C C . ARG A 1 88 ? -12.781 -2.394 28.845 1.00 53.84 88 ARG A C 1
AT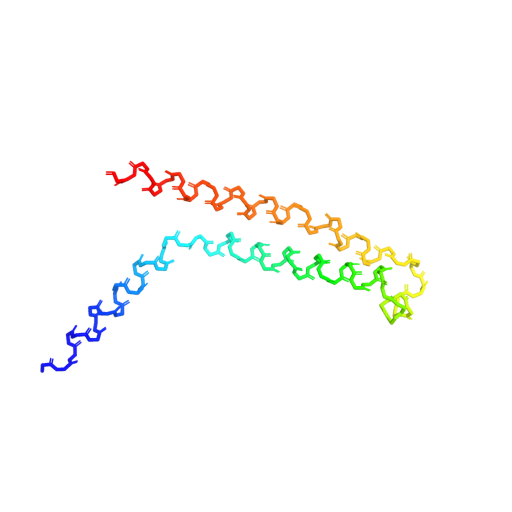OM 682 O O . ARG A 1 88 ? -13.225 -2.998 29.837 1.00 53.84 88 ARG A O 1
#

Foldseek 3Di:
DPPPVVVVVVVVVVVVCVLQPVQLVVLQVQLVVLLVLLCCLPVDPVNVVVPVVVRSVSSVVSNVVSVVSNVVSVVVVVVSVVVVVVVD

Organism: NCBI:txid716813

Radius of gyration: 19.87 Å; chains: 1; bounding box: 49×32×51 Å